Protein AF-A0A1I1LAE0-F1 (afdb_monomer)

pLDDT: mean 84.88, std 12.18, range [39.84, 96.19]

Sequence (125 aa):
MNQDQSRTLTQIVEALAGTRLHERKGGKFYFNFYLNSKAGDTPIEALDLGVRAYNSLKRAGYSTIGELAEAIAEGTEIAKIRNCGAKSCREIMEKLFLYQYNAFPQEKREEYVKEVILLNASKNT

Nearest PDB structures (foldseek):
  7mkj-assembly1_R  TM=8.166E-01  e=4.286E-02  Escherichia coli
  8f1k-assembly1_H  TM=7.964E-01  e=8.627E-02  Escherichia coli
  4zh4-assembly1_A  TM=8.136E-01  e=1.951E-01  Escherichia coli K-12
  7khc-assembly1_A  TM=6.004E-01  e=6.833E-02  Escherichia coli K-12

Secondary structure (DSSP, 8-state):
----TT--HHHHHHHHHSS-----TTPPP-------HHHHT-BGGGG---HHHHHHHHHTT--BHHHHHHHHHTT--GGGSTT--HHHHHHHHHHHHHHHHHHS-HHHHHHHHHHHHHHHHHHT-

Structure (mmCIF, N/CA/C/O backbone):
data_AF-A0A1I1LAE0-F1
#
_entry.id   AF-A0A1I1LAE0-F1
#
loop_
_atom_site.group_PDB
_atom_site.id
_atom_site.type_symbol
_atom_site.label_atom_id
_atom_site.label_alt_id
_atom_site.label_comp_id
_atom_site.label_asym_id
_atom_site.label_entity_id
_atom_site.label_seq_id
_atom_site.pdbx_PDB_ins_code
_atom_site.Cartn_x
_atom_site.Cartn_y
_atom_site.Cartn_z
_atom_site.occupancy
_atom_site.B_iso_or_equiv
_atom_site.auth_seq_id
_atom_site.auth_comp_id
_atom_site.auth_asym_id
_atom_site.auth_atom_id
_atom_site.pdbx_PDB_model_num
ATOM 1 N N . MET A 1 1 ? -27.045 -3.336 -4.357 1.00 40.50 1 MET A N 1
ATOM 2 C CA . MET A 1 1 ? -26.659 -2.412 -3.272 1.00 40.50 1 MET A CA 1
ATOM 3 C C . MET A 1 1 ? -25.148 -2.506 -3.099 1.00 40.50 1 MET A C 1
ATOM 5 O O . MET A 1 1 ? -24.690 -3.416 -2.438 1.00 40.50 1 MET A O 1
ATOM 9 N N . ASN A 1 2 ? -24.375 -1.677 -3.802 1.00 40.06 2 ASN A N 1
ATOM 10 C CA . ASN A 1 2 ? -22.915 -1.570 -3.649 1.00 40.06 2 ASN A CA 1
ATOM 11 C C . ASN A 1 2 ? -22.530 -0.160 -4.092 1.00 40.06 2 ASN A C 1
ATOM 13 O O . ASN A 1 2 ? -22.107 0.062 -5.220 1.00 40.06 2 ASN A O 1
ATOM 17 N N . GLN A 1 3 ? -22.822 0.817 -3.239 1.00 39.84 3 GLN A N 1
ATOM 18 C CA . GLN A 1 3 ? -22.737 2.232 -3.596 1.00 39.84 3 GLN A CA 1
ATOM 19 C C . GLN A 1 3 ? -21.361 2.845 -3.292 1.00 39.84 3 GLN A C 1
ATOM 21 O O . GLN A 1 3 ? -21.240 4.061 -3.296 1.00 39.84 3 GLN A O 1
ATOM 26 N N . ASP A 1 4 ? -20.326 2.032 -3.037 1.00 48.41 4 ASP A N 1
ATOM 27 C CA . ASP A 1 4 ? -19.091 2.545 -2.427 1.00 48.41 4 ASP A CA 1
ATOM 28 C C . ASP A 1 4 ? -17.774 2.043 -3.032 1.00 48.41 4 ASP A C 1
ATOM 30 O O . ASP A 1 4 ? -16.743 2.026 -2.368 1.00 48.41 4 ASP A O 1
ATOM 34 N N . GLN A 1 5 ? -17.764 1.652 -4.310 1.00 49.94 5 GLN A N 1
ATOM 35 C CA . GLN A 1 5 ? -16.538 1.147 -4.953 1.00 49.94 5 GLN A CA 1
ATOM 36 C C . GLN A 1 5 ? -15.553 2.229 -5.432 1.00 49.94 5 GLN A C 1
ATOM 38 O O . GLN A 1 5 ? -14.530 1.890 -6.014 1.00 49.94 5 GLN A O 1
ATOM 43 N N . SER A 1 6 ? -15.810 3.518 -5.190 1.00 58.81 6 SER A N 1
ATOM 44 C CA . SER A 1 6 ? -14.970 4.599 -5.735 1.00 58.81 6 SER A CA 1
ATOM 45 C C . SER A 1 6 ? -14.495 5.623 -4.700 1.00 58.81 6 SER A C 1
ATOM 47 O O . SER A 1 6 ? -14.161 6.749 -5.076 1.00 58.81 6 SER A O 1
ATOM 49 N N . ARG A 1 7 ? -14.449 5.277 -3.405 1.00 72.06 7 ARG A N 1
ATOM 50 C CA . ARG A 1 7 ? -13.850 6.190 -2.423 1.00 72.06 7 ARG A CA 1
ATOM 51 C C . ARG A 1 7 ? -12.332 6.196 -2.546 1.00 72.06 7 ARG A C 1
ATOM 53 O O . ARG A 1 7 ? -11.683 5.159 -2.445 1.00 72.06 7 ARG A O 1
ATOM 60 N N . THR A 1 8 ? -11.763 7.377 -2.746 1.00 83.88 8 THR A N 1
ATOM 61 C CA . THR A 1 8 ? -10.314 7.587 -2.716 1.00 83.88 8 THR A CA 1
ATOM 62 C C . THR A 1 8 ? -9.806 7.608 -1.274 1.00 83.88 8 THR A C 1
ATOM 64 O O . THR A 1 8 ? -10.568 7.886 -0.346 1.00 83.88 8 THR A O 1
ATOM 67 N N . LEU A 1 9 ? -8.501 7.379 -1.073 1.00 82.62 9 LEU A N 1
ATOM 68 C CA . LEU A 1 9 ? -7.844 7.551 0.231 1.00 82.62 9 LEU A CA 1
ATOM 69 C C . LEU A 1 9 ? -8.224 8.895 0.873 1.00 82.62 9 LEU A C 1
ATOM 71 O O . LEU A 1 9 ? -8.609 8.943 2.037 1.00 82.62 9 LEU A O 1
ATOM 75 N N . THR A 1 10 ? -8.173 9.979 0.096 1.00 83.06 10 THR A N 1
ATOM 76 C CA . THR A 1 10 ? -8.516 11.322 0.576 1.00 83.06 10 THR A CA 1
ATOM 77 C C . THR A 1 10 ? -9.957 11.400 1.072 1.00 83.06 10 THR A C 1
ATOM 79 O O . THR A 1 10 ? -10.183 11.922 2.156 1.00 83.06 10 THR A O 1
ATOM 82 N N . GLN A 1 11 ? -10.915 10.841 0.328 1.00 85.50 11 GLN A N 1
ATOM 83 C CA . GLN A 1 11 ? -12.326 10.838 0.726 1.00 85.50 11 GLN A CA 1
ATOM 84 C C . GLN A 1 11 ? -12.566 10.010 1.992 1.00 85.50 11 GLN A C 1
ATOM 86 O O . GLN A 1 11 ? -13.364 10.407 2.834 1.00 85.50 11 GLN A O 1
ATOM 91 N N . ILE A 1 12 ? -11.872 8.879 2.145 1.00 85.75 12 ILE A N 1
ATOM 92 C CA . ILE A 1 12 ? -11.969 8.032 3.343 1.00 85.75 12 ILE A CA 1
ATOM 93 C C . ILE A 1 12 ? -11.458 8.787 4.570 1.00 85.75 12 ILE A C 1
ATOM 95 O O . ILE A 1 12 ? -12.140 8.830 5.592 1.00 85.75 12 ILE A O 1
ATOM 99 N N . VAL A 1 13 ? -10.276 9.396 4.464 1.00 83.81 13 VAL A N 1
ATOM 100 C CA . VAL A 1 13 ? -9.662 10.129 5.576 1.00 83.81 13 VAL A CA 1
ATOM 101 C C . VAL A 1 13 ? -10.484 11.368 5.937 1.00 83.81 13 VAL A C 1
ATOM 103 O O . VAL A 1 13 ? -10.749 11.600 7.115 1.00 83.81 13 VAL A O 1
ATOM 106 N N . GLU A 1 14 ? -10.953 12.126 4.943 1.00 84.88 14 GLU A N 1
ATOM 107 C CA . GLU A 1 14 ? -11.781 13.315 5.171 1.00 84.88 14 GLU A CA 1
ATOM 108 C C . GLU A 1 14 ? -13.116 12.946 5.832 1.00 84.88 14 GLU A C 1
ATOM 110 O O . GLU A 1 14 ? -13.507 13.584 6.806 1.00 84.88 14 GLU A O 1
ATOM 115 N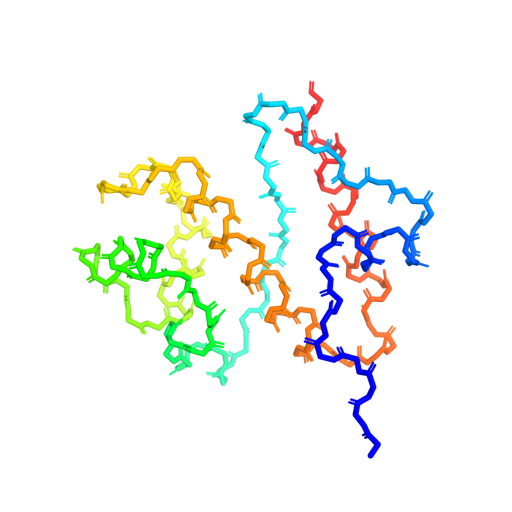 N . ALA A 1 15 ? -13.771 11.870 5.384 1.00 84.06 15 ALA A N 1
ATOM 116 C CA . ALA A 1 15 ? -15.042 11.423 5.949 1.00 84.06 15 ALA A CA 1
ATOM 117 C C . ALA A 1 15 ? -14.924 10.884 7.385 1.00 84.06 15 ALA A C 1
ATOM 119 O O . ALA A 1 15 ? -15.835 11.087 8.182 1.00 84.06 15 ALA A O 1
ATOM 120 N N . LEU A 1 16 ? -13.837 10.178 7.712 1.00 82.38 16 LEU A N 1
ATOM 121 C CA . LEU A 1 16 ? -13.693 9.502 9.008 1.00 82.38 16 LEU A CA 1
ATOM 122 C C . LEU A 1 16 ? -12.972 10.335 10.064 1.00 82.38 16 LEU A C 1
ATOM 124 O O . LEU A 1 16 ? -13.187 10.126 11.254 1.00 82.38 16 LEU A O 1
ATOM 128 N N . ALA A 1 17 ? -12.111 11.261 9.652 1.00 75.88 17 ALA A N 1
ATOM 129 C CA . ALA A 1 17 ? -11.288 12.023 10.580 1.00 75.88 17 ALA A CA 1
ATOM 130 C C . ALA A 1 17 ? -11.414 13.539 10.429 1.00 75.88 17 ALA A C 1
ATOM 132 O O . ALA A 1 17 ? -10.762 14.264 11.176 1.00 75.88 17 ALA A O 1
ATOM 133 N N . GLY A 1 18 ? -12.201 14.036 9.468 1.00 75.38 18 GLY A N 1
ATOM 134 C CA . GLY A 1 18 ? -12.380 15.475 9.253 1.00 75.38 18 GLY A CA 1
ATOM 135 C C . GLY A 1 18 ? -11.086 16.205 8.880 1.00 75.38 18 GLY A C 1
ATOM 136 O O . GLY A 1 18 ? -10.995 17.422 9.021 1.00 75.38 18 GLY A O 1
ATOM 137 N N . THR A 1 19 ? -10.065 15.472 8.431 1.00 73.56 19 THR A N 1
ATOM 138 C CA . THR A 1 19 ? -8.764 16.020 8.042 1.00 73.56 19 THR A CA 1
ATOM 139 C C . THR A 1 19 ? -8.416 15.574 6.637 1.00 73.56 19 THR A C 1
ATOM 141 O O . THR A 1 19 ? -8.865 14.534 6.159 1.00 73.56 19 THR A O 1
ATOM 144 N N . ARG A 1 20 ? -7.599 16.367 5.949 1.00 70.12 20 ARG A N 1
ATOM 145 C CA . ARG A 1 20 ? -7.067 15.970 4.651 1.00 70.12 20 ARG A CA 1
ATOM 146 C C . ARG A 1 20 ? -5.680 15.396 4.839 1.00 70.12 20 ARG A C 1
ATOM 148 O O . ARG A 1 20 ? -4.778 16.095 5.300 1.00 70.12 20 ARG A O 1
ATOM 155 N N . LEU A 1 21 ? -5.492 14.157 4.396 1.00 69.12 21 LEU A N 1
ATOM 156 C CA . LEU A 1 21 ? -4.159 13.619 4.160 1.00 69.12 21 LEU A CA 1
ATOM 157 C C . LEU A 1 21 ? -3.624 14.256 2.867 1.00 69.12 21 LEU A C 1
ATOM 159 O O . LEU A 1 21 ? -3.738 13.698 1.778 1.00 69.12 21 LEU A O 1
ATOM 163 N N . HIS A 1 22 ? -3.138 15.495 2.962 1.00 58.25 22 HIS A N 1
ATOM 164 C CA . HIS A 1 22 ? -2.479 16.169 1.849 1.00 58.25 22 HIS A CA 1
ATOM 165 C C . HIS A 1 22 ? -0.966 16.032 1.973 1.00 58.25 22 HIS A C 1
ATOM 167 O O . HIS A 1 22 ? -0.323 16.608 2.849 1.00 58.25 22 HIS A O 1
ATOM 173 N N . GLU A 1 23 ? -0.413 15.267 1.035 1.00 55.38 23 GLU A N 1
ATOM 174 C CA . GLU A 1 23 ? 1.013 15.150 0.779 1.00 55.38 23 GLU A CA 1
ATOM 175 C C . GLU A 1 23 ? 1.608 16.533 0.493 1.00 55.38 23 GLU A C 1
ATOM 177 O O . GLU A 1 23 ? 1.285 17.183 -0.507 1.00 55.38 23 GLU A O 1
ATOM 182 N N . ARG A 1 24 ? 2.562 16.963 1.323 1.00 61.62 24 ARG A N 1
ATOM 183 C CA . ARG A 1 24 ? 3.608 17.864 0.824 1.00 61.62 24 ARG A CA 1
ATOM 184 C C . ARG A 1 24 ? 4.208 17.211 -0.426 1.00 61.62 24 ARG A C 1
ATOM 186 O O . ARG A 1 24 ? 4.330 15.991 -0.475 1.00 61.62 24 ARG A O 1
ATOM 193 N N . LYS A 1 25 ? 4.572 17.984 -1.451 1.00 58.91 25 LYS A N 1
ATOM 194 C CA . LYS A 1 25 ? 5.169 17.435 -2.683 1.00 58.91 25 LYS A CA 1
ATOM 195 C C . LYS A 1 25 ? 6.381 16.554 -2.325 1.00 58.91 25 LYS A C 1
ATOM 197 O O . LYS A 1 25 ? 7.376 17.073 -1.835 1.00 58.91 25 LYS A O 1
ATOM 202 N N . GLY A 1 26 ? 6.281 15.242 -2.566 1.00 63.38 26 GLY A N 1
ATOM 203 C CA . GLY A 1 26 ? 7.311 14.254 -2.203 1.00 63.38 26 GLY A CA 1
ATOM 204 C C . GLY A 1 26 ? 7.164 13.611 -0.814 1.00 63.38 26 GLY A C 1
ATOM 205 O O . GLY A 1 26 ? 8.051 12.867 -0.406 1.00 63.38 26 GLY A O 1
ATOM 206 N N . GLY A 1 27 ? 6.072 13.880 -0.094 1.00 71.62 27 GLY A N 1
ATOM 207 C CA . GLY A 1 27 ? 5.755 13.253 1.187 1.00 71.62 27 GLY A CA 1
ATOM 208 C C . GLY A 1 27 ? 5.507 11.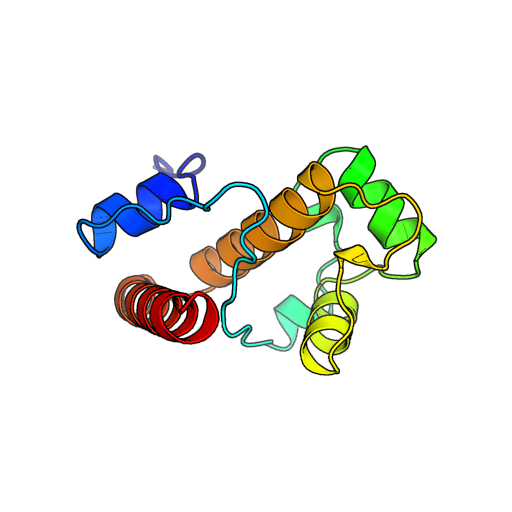754 1.040 1.00 71.62 27 GLY A C 1
ATOM 209 O O . GLY A 1 27 ? 4.938 11.301 0.047 1.00 71.62 27 GLY A O 1
ATOM 210 N N . LYS A 1 28 ? 5.955 10.984 2.032 1.00 82.25 28 LYS A N 1
ATOM 211 C CA . LYS A 1 28 ? 5.734 9.539 2.095 1.00 82.25 28 LYS A CA 1
ATOM 212 C C . LYS A 1 28 ? 4.436 9.266 2.858 1.00 82.25 28 LYS A C 1
ATOM 214 O O . LYS A 1 28 ? 4.147 9.916 3.862 1.00 82.25 28 LYS A O 1
ATOM 219 N N . PHE A 1 29 ? 3.673 8.296 2.371 1.00 86.62 29 PHE A N 1
ATOM 220 C CA . PHE A 1 29 ? 2.471 7.802 3.032 1.00 86.62 29 PHE A CA 1
ATOM 221 C C . PHE A 1 29 ? 2.803 6.525 3.802 1.00 86.62 29 PHE A C 1
ATOM 223 O O . PHE A 1 29 ? 3.356 5.584 3.232 1.00 86.62 29 PHE A O 1
ATOM 230 N N . TYR A 1 30 ? 2.478 6.508 5.091 1.00 87.25 30 TYR A N 1
ATOM 231 C CA . TYR A 1 30 ? 2.781 5.406 5.999 1.00 87.25 30 TYR A CA 1
ATOM 232 C C . TYR A 1 30 ? 1.497 4.825 6.589 1.00 87.25 30 TYR A C 1
ATOM 234 O O . TYR A 1 30 ? 0.614 5.563 7.011 1.00 87.25 30 TYR A O 1
ATOM 242 N N . PHE A 1 31 ? 1.398 3.507 6.672 1.00 90.56 31 PHE A N 1
ATOM 243 C CA . PHE A 1 31 ? 0.334 2.809 7.391 1.00 90.56 31 PHE A CA 1
ATOM 244 C C . PHE A 1 31 ? 0.872 1.464 7.869 1.00 90.56 31 PHE A C 1
ATOM 246 O O . PHE A 1 31 ? 1.7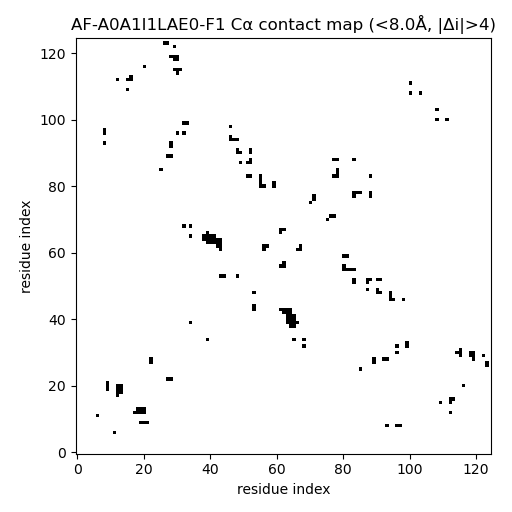94 0.916 7.264 1.00 90.56 31 PHE A O 1
ATOM 253 N N . ASN A 1 32 ? 0.286 0.930 8.935 1.00 90.31 32 ASN A N 1
ATOM 254 C CA . ASN A 1 32 ? 0.553 -0.441 9.342 1.00 90.31 32 ASN A CA 1
ATOM 255 C C . ASN A 1 32 ? -0.259 -1.389 8.455 1.00 90.31 32 ASN A C 1
ATOM 257 O O . ASN A 1 32 ? -1.452 -1.164 8.214 1.00 90.31 32 ASN A O 1
ATOM 261 N N . PHE A 1 33 ? 0.407 -2.417 7.934 1.00 88.88 33 PHE A N 1
ATOM 262 C CA . PHE A 1 33 ? -0.221 -3.461 7.134 1.00 88.88 33 PHE A CA 1
ATOM 263 C C . PHE A 1 33 ? -0.338 -4.724 7.979 1.00 88.88 33 PHE A C 1
ATOM 265 O O . PHE A 1 33 ? 0.651 -5.211 8.524 1.00 88.88 33 PHE A O 1
ATOM 272 N N . TYR A 1 34 ? -1.552 -5.247 8.093 1.00 87.94 34 TYR A N 1
ATOM 273 C CA . TYR A 1 34 ? -1.847 -6.453 8.852 1.00 87.94 34 TYR A CA 1
ATOM 274 C C . TYR A 1 34 ? -2.170 -7.565 7.869 1.00 87.94 34 TYR A C 1
ATOM 276 O O . TYR A 1 34 ? -3.282 -7.630 7.334 1.00 87.94 34 TYR A O 1
ATOM 284 N N . LEU A 1 35 ? -1.180 -8.422 7.623 1.00 80.81 35 LEU A N 1
ATOM 285 C CA . LEU A 1 35 ? -1.336 -9.579 6.758 1.00 80.81 35 LEU A CA 1
ATOM 286 C C . LEU A 1 35 ? -2.252 -10.605 7.431 1.00 80.81 35 LEU A C 1
ATOM 288 O O . LEU A 1 35 ? -2.024 -11.011 8.568 1.00 80.81 35 LEU A O 1
ATOM 292 N N . ASN A 1 36 ? -3.263 -11.069 6.705 1.00 81.94 36 ASN A N 1
ATOM 293 C CA . ASN A 1 36 ? -3.914 -12.339 7.009 1.00 81.94 36 ASN A CA 1
ATOM 294 C C . ASN A 1 36 ? -3.519 -13.363 5.936 1.00 81.94 36 ASN A C 1
ATOM 296 O O . ASN A 1 36 ? -3.099 -12.982 4.843 1.00 81.94 36 ASN A O 1
ATOM 300 N N . SER A 1 37 ? -3.663 -14.658 6.233 1.00 79.44 37 SER A N 1
ATOM 301 C CA . SER A 1 37 ? -3.251 -15.736 5.316 1.00 79.44 37 SER A CA 1
ATOM 302 C C . SER A 1 37 ? -3.840 -15.579 3.906 1.00 79.44 37 SER A C 1
ATOM 304 O O . SER A 1 37 ? -3.135 -15.789 2.929 1.00 79.44 37 SER A O 1
ATOM 306 N N . LYS A 1 38 ? -5.083 -15.097 3.779 1.00 81.06 38 LYS A N 1
ATOM 307 C CA . LYS A 1 38 ? -5.728 -14.860 2.478 1.00 81.06 38 LYS A CA 1
ATOM 308 C C . LYS A 1 38 ? -5.112 -13.685 1.707 1.00 81.06 38 LYS A C 1
ATOM 310 O O . LYS A 1 38 ? -4.993 -13.744 0.486 1.00 81.06 38 LYS A O 1
ATOM 315 N N . ALA A 1 39 ? -4.752 -12.609 2.401 1.00 79.12 39 ALA A N 1
ATOM 316 C CA . ALA A 1 39 ? -4.104 -11.448 1.799 1.00 79.12 39 ALA A CA 1
ATOM 317 C C . ALA A 1 39 ? -2.692 -11.783 1.303 1.00 79.12 39 ALA A C 1
ATOM 319 O O . ALA A 1 39 ? -2.291 -11.273 0.263 1.00 79.12 39 ALA A O 1
ATOM 320 N N . GLY A 1 40 ? -1.978 -12.669 2.004 1.00 87.38 40 GLY A N 1
ATOM 321 C CA . GLY A 1 40 ? -0.639 -13.118 1.619 1.00 87.38 40 GLY A CA 1
ATOM 322 C C . GLY A 1 40 ? -0.595 -13.732 0.221 1.00 87.38 40 GLY A C 1
ATOM 323 O O . GLY A 1 40 ? 0.194 -13.295 -0.609 1.00 87.38 40 GLY A O 1
ATOM 324 N N . ASP A 1 41 ? -1.515 -14.652 -0.069 1.00 91.38 41 ASP A N 1
ATOM 325 C CA . ASP A 1 41 ? -1.560 -15.383 -1.345 1.00 91.38 41 ASP A CA 1
ATOM 326 C C . ASP A 1 41 ? -2.243 -14.604 -2.483 1.00 91.38 41 ASP A C 1
ATOM 328 O O . ASP A 1 41 ? -2.334 -1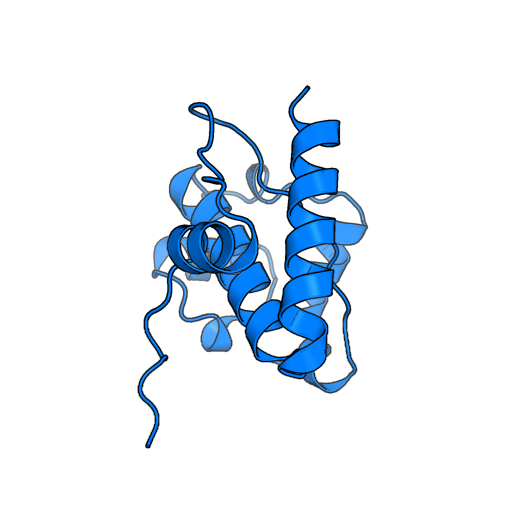5.078 -3.618 1.00 91.38 41 ASP A O 1
ATOM 332 N N . THR A 1 42 ? -2.775 -13.411 -2.198 1.00 94.31 42 THR A N 1
ATOM 333 C CA . THR A 1 42 ? -3.516 -12.632 -3.194 1.00 94.31 42 THR A CA 1
ATOM 334 C C . THR A 1 42 ? -2.550 -12.044 -4.237 1.00 94.31 42 THR A C 1
ATOM 336 O O . THR A 1 42 ? -1.602 -11.358 -3.851 1.00 94.31 42 THR A O 1
ATOM 339 N N . PRO A 1 43 ? -2.788 -12.233 -5.550 1.00 96.19 43 PRO A N 1
ATOM 340 C CA . PRO A 1 43 ? -1.952 -11.648 -6.600 1.00 96.19 43 PRO A CA 1
ATOM 341 C C . PRO A 1 43 ? -1.995 -10.112 -6.615 1.00 96.19 43 PRO A C 1
ATOM 343 O O . PRO A 1 43 ? -3.033 -9.510 -6.319 1.00 96.19 43 PRO A O 1
ATOM 346 N N . ILE A 1 44 ? -0.895 -9.459 -7.008 1.00 95.50 44 ILE A N 1
ATOM 347 C CA . ILE A 1 44 ? -0.817 -7.983 -7.089 1.00 95.50 44 ILE A CA 1
ATOM 348 C C . ILE A 1 44 ? -1.813 -7.371 -8.093 1.00 95.50 44 ILE A C 1
ATOM 350 O O . ILE A 1 44 ? -2.140 -6.190 -8.006 1.00 95.50 44 ILE A O 1
ATOM 354 N N . GLU A 1 45 ? -2.334 -8.165 -9.025 1.00 94.50 45 GLU A N 1
ATOM 355 C CA . GLU A 1 45 ? -3.387 -7.820 -9.980 1.00 94.50 45 GLU A CA 1
ATOM 356 C C . GLU A 1 45 ? -4.687 -7.405 -9.273 1.00 94.50 45 GLU A C 1
ATOM 358 O O . GLU A 1 45 ? -5.423 -6.557 -9.776 1.00 94.50 45 GLU A O 1
ATOM 363 N N . ALA A 1 46 ? -4.948 -7.941 -8.075 1.00 92.62 46 ALA A N 1
ATOM 364 C CA . ALA A 1 46 ? -6.124 -7.596 -7.278 1.00 92.62 46 ALA A CA 1
ATOM 365 C C . ALA A 1 46 ? -6.099 -6.150 -6.748 1.00 92.62 46 ALA A C 1
ATOM 367 O O . ALA A 1 46 ? -7.134 -5.637 -6.323 1.00 92.62 46 ALA A O 1
ATOM 368 N N . LEU A 1 47 ? -4.938 -5.484 -6.771 1.00 92.56 47 LEU A N 1
ATOM 369 C CA . LEU A 1 47 ? -4.798 -4.082 -6.369 1.00 92.56 47 LEU A CA 1
ATOM 370 C C . LEU A 1 47 ? -5.286 -3.097 -7.446 1.00 92.56 47 LEU A C 1
ATOM 372 O O . LEU A 1 47 ? -5.379 -1.902 -7.162 1.00 92.56 47 LEU A O 1
ATOM 376 N N . ASP A 1 48 ? -5.600 -3.569 -8.661 1.00 93.38 48 ASP A N 1
ATOM 377 C CA . ASP A 1 48 ? -6.036 -2.724 -9.783 1.00 93.38 48 ASP A CA 1
ATOM 378 C C . ASP A 1 48 ? -5.068 -1.543 -10.005 1.00 93.38 48 ASP A C 1
ATOM 380 O O . ASP A 1 48 ? -5.417 -0.360 -9.929 1.00 93.38 48 ASP A O 1
ATOM 384 N N . LEU A 1 49 ? -3.788 -1.887 -10.159 1.00 94.25 49 LEU A N 1
ATOM 385 C CA . LEU A 1 49 ? -2.702 -0.938 -10.381 1.00 94.25 49 LEU A CA 1
ATOM 386 C C . LEU A 1 49 ? -2.651 -0.517 -11.848 1.00 94.25 49 LEU A C 1
ATOM 388 O O . LEU A 1 49 ? -2.771 -1.338 -12.758 1.00 94.25 49 LEU A O 1
ATOM 392 N N . GLY A 1 50 ? -2.326 0.749 -12.095 1.00 94.06 50 GLY A N 1
ATOM 393 C CA . GLY A 1 50 ? -1.948 1.209 -13.418 1.00 94.06 50 GLY A CA 1
ATOM 394 C C . GLY A 1 50 ? -0.750 0.428 -13.968 1.00 94.06 50 GLY A C 1
ATOM 395 O O . GLY A 1 50 ? 0.169 0.037 -13.243 1.00 94.06 50 GLY A O 1
ATOM 396 N N . VAL A 1 51 ? -0.715 0.268 -15.294 1.00 94.44 51 VAL A N 1
ATOM 397 C CA . VAL A 1 51 ? 0.263 -0.561 -16.028 1.00 94.44 51 VAL A CA 1
ATOM 398 C C . VAL A 1 51 ? 1.717 -0.313 -15.599 1.00 94.44 51 VAL A C 1
ATOM 400 O O . VAL A 1 51 ? 2.514 -1.245 -15.530 1.00 94.44 51 VAL A O 1
ATOM 403 N N . ARG A 1 52 ? 2.094 0.935 -15.289 1.00 92.81 52 ARG A N 1
ATOM 404 C CA . ARG A 1 52 ? 3.461 1.271 -14.852 1.00 92.81 52 ARG A CA 1
ATOM 405 C C . ARG A 1 52 ? 3.780 0.797 -13.435 1.00 92.81 52 ARG A C 1
ATOM 407 O O . ARG A 1 52 ? 4.878 0.286 -13.224 1.00 92.81 52 ARG A O 1
ATOM 414 N N . ALA A 1 53 ? 2.850 0.949 -12.495 1.00 94.69 53 ALA A N 1
ATOM 415 C CA . ALA A 1 53 ? 3.012 0.465 -11.127 1.00 94.69 53 ALA A CA 1
ATOM 416 C C . ALA A 1 53 ? 3.062 -1.067 -11.110 1.00 94.69 53 ALA A C 1
ATOM 418 O O . ALA A 1 53 ? 4.031 -1.639 -10.613 1.00 94.69 53 ALA A O 1
ATOM 419 N N . TYR A 1 54 ? 2.102 -1.712 -11.780 1.00 95.75 54 TYR A N 1
ATOM 420 C CA . TYR A 1 54 ? 2.064 -3.165 -11.947 1.00 95.75 54 TYR A CA 1
ATOM 421 C C . TYR A 1 54 ? 3.371 -3.716 -12.539 1.00 95.75 54 TYR A C 1
ATOM 423 O O . TYR A 1 54 ? 4.019 -4.579 -11.948 1.00 95.75 54 TYR A O 1
ATOM 431 N N . ASN A 1 55 ? 3.827 -3.164 -13.669 1.00 95.00 55 ASN A N 1
ATOM 432 C CA . ASN A 1 55 ? 5.047 -3.643 -14.322 1.00 95.00 55 ASN A CA 1
ATOM 433 C C . ASN A 1 55 ? 6.312 -3.396 -13.492 1.00 95.00 55 ASN A C 1
ATOM 435 O O . ASN A 1 55 ? 7.263 -4.169 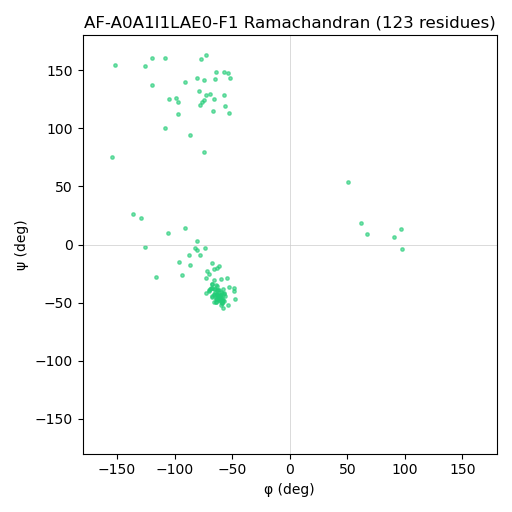-13.601 1.00 95.00 55 ASN A O 1
ATOM 439 N N . SER A 1 56 ? 6.350 -2.330 -12.686 1.00 94.88 56 SER A N 1
ATOM 440 C CA . SER A 1 56 ? 7.473 -2.067 -11.776 1.00 94.88 56 SER A CA 1
ATOM 441 C C . SER A 1 56 ? 7.582 -3.161 -10.718 1.00 94.88 56 SER A C 1
ATOM 443 O O . SER A 1 56 ? 8.665 -3.705 -10.521 1.00 94.88 56 SER A O 1
ATOM 445 N N . LEU A 1 57 ? 6.454 -3.532 -10.106 1.00 94.88 57 LEU A N 1
ATOM 446 C CA . LEU A 1 57 ? 6.397 -4.605 -9.115 1.00 94.88 57 LEU A CA 1
ATOM 447 C C . LEU A 1 57 ? 6.751 -5.959 -9.728 1.00 94.88 57 LEU A C 1
ATOM 449 O O . LEU A 1 57 ? 7.645 -6.642 -9.232 1.00 94.88 57 LEU A O 1
ATOM 453 N N . LYS A 1 58 ? 6.132 -6.303 -10.863 1.00 94.38 58 LYS A N 1
ATOM 454 C CA . LYS A 1 58 ? 6.345 -7.605 -11.499 1.00 94.38 58 LYS A CA 1
ATOM 455 C C . LYS A 1 58 ? 7.795 -7.816 -11.933 1.00 94.38 58 LYS A C 1
ATOM 457 O O . LYS A 1 58 ? 8.343 -8.899 -11.763 1.00 94.38 58 LYS A O 1
ATOM 462 N N . ARG A 1 59 ? 8.452 -6.773 -12.457 1.00 93.44 59 ARG A N 1
ATOM 463 C CA . ARG A 1 59 ? 9.881 -6.813 -12.828 1.00 93.44 59 ARG A CA 1
ATOM 464 C C . ARG A 1 59 ? 10.816 -6.875 -11.624 1.00 93.44 59 ARG A C 1
ATOM 466 O O . ARG A 1 59 ? 11.941 -7.338 -11.777 1.00 93.44 59 ARG A O 1
ATOM 473 N N . ALA A 1 60 ? 10.372 -6.385 -10.471 1.00 92.75 60 ALA A N 1
ATOM 474 C CA . ALA A 1 60 ? 11.106 -6.489 -9.217 1.00 92.75 60 ALA A CA 1
ATOM 475 C C . ALA A 1 60 ? 10.939 -7.855 -8.534 1.00 92.75 60 ALA A C 1
ATOM 477 O O . ALA A 1 60 ? 11.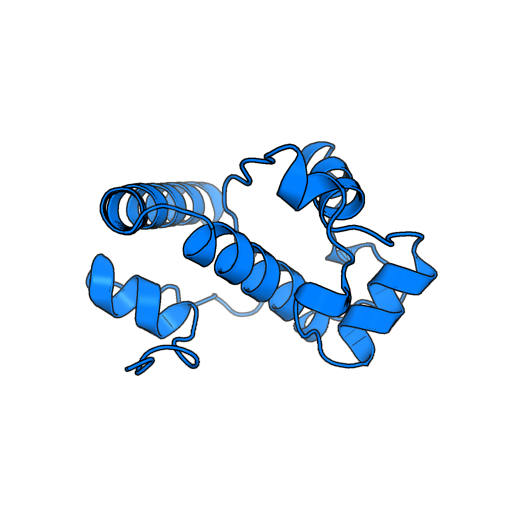609 -8.104 -7.541 1.00 92.75 60 ALA A O 1
ATOM 478 N N . GLY A 1 61 ? 10.092 -8.736 -9.079 1.00 93.50 61 GLY A N 1
ATOM 479 C CA . GLY A 1 61 ? 9.875 -10.089 -8.568 1.00 93.50 61 GLY A CA 1
ATOM 480 C C . GLY A 1 61 ? 8.646 -10.239 -7.674 1.00 93.50 61 GLY A C 1
ATOM 481 O O . GLY A 1 61 ? 8.315 -11.364 -7.324 1.00 93.50 61 GLY A O 1
ATOM 482 N N . TYR A 1 62 ? 7.927 -9.157 -7.365 1.00 94.62 62 TYR A N 1
ATOM 483 C CA . TYR A 1 62 ? 6.708 -9.233 -6.558 1.00 94.62 62 TYR A CA 1
ATOM 484 C C . TYR A 1 62 ? 5.547 -9.773 -7.394 1.00 94.62 62 TYR A C 1
ATOM 486 O O . TYR A 1 62 ? 5.199 -9.207 -8.436 1.00 94.62 62 TYR A O 1
ATOM 494 N N . SER A 1 63 ? 4.949 -10.868 -6.939 1.00 94.94 63 SER A N 1
ATOM 495 C CA . SER A 1 63 ? 3.799 -11.518 -7.571 1.00 94.94 63 SER A CA 1
ATOM 496 C C . SER A 1 63 ? 2.561 -11.501 -6.680 1.00 94.94 63 SER A C 1
ATOM 498 O O . SER A 1 63 ? 1.449 -11.462 -7.204 1.00 94.94 63 SER A O 1
ATOM 500 N N . THR A 1 64 ? 2.737 -11.465 -5.361 1.00 95.81 64 THR A N 1
ATOM 501 C CA . THR A 1 64 ? 1.642 -11.421 -4.385 1.00 95.81 64 THR A CA 1
ATOM 502 C C . THR A 1 64 ? 1.690 -10.170 -3.506 1.00 95.81 64 THR A C 1
ATOM 504 O O . THR A 1 64 ? 2.715 -9.494 -3.384 1.00 95.81 64 THR A O 1
ATOM 507 N N . ILE A 1 65 ? 0.555 -9.847 -2.886 1.00 94.69 65 ILE A N 1
ATOM 508 C CA . ILE A 1 65 ? 0.443 -8.779 -1.887 1.00 94.69 65 ILE A CA 1
ATOM 509 C C . ILE A 1 65 ? 1.282 -9.120 -0.649 1.00 94.69 65 ILE A C 1
ATOM 511 O O . ILE A 1 65 ? 1.872 -8.211 -0.068 1.00 94.69 65 ILE A O 1
ATOM 515 N N . GLY A 1 66 ? 1.376 -10.402 -0.275 1.00 92.75 66 GLY A N 1
ATOM 516 C CA . GLY A 1 66 ? 2.216 -10.870 0.828 1.00 92.75 66 GLY A CA 1
ATOM 517 C C . GLY A 1 66 ? 3.686 -10.519 0.641 1.00 92.75 66 GLY A C 1
ATOM 518 O O . GLY A 1 66 ? 4.247 -9.819 1.478 1.00 92.75 66 GLY A O 1
ATOM 519 N N . GLU A 1 67 ? 4.267 -10.914 -0.494 1.00 93.31 67 GLU A N 1
ATOM 520 C CA . GLU A 1 67 ? 5.673 -10.628 -0.827 1.00 93.31 67 GLU A CA 1
ATOM 521 C C . GLU A 1 67 ? 5.972 -9.123 -0.808 1.00 93.31 67 GLU A C 1
ATOM 523 O O . GLU A 1 67 ? 7.007 -8.679 -0.312 1.00 93.31 67 GLU A O 1
ATOM 528 N N . LEU A 1 68 ? 5.054 -8.314 -1.347 1.00 92.94 68 LEU A N 1
ATOM 529 C CA . LEU A 1 68 ? 5.206 -6.863 -1.365 1.00 92.94 68 LEU A CA 1
ATOM 530 C C . LEU A 1 68 ? 5.135 -6.261 0.045 1.00 92.94 68 LEU A C 1
ATOM 532 O O . LEU A 1 68 ? 5.928 -5.384 0.385 1.00 92.94 68 LEU A O 1
ATOM 536 N N . ALA A 1 69 ? 4.178 -6.709 0.856 1.00 90.62 69 ALA A N 1
ATOM 537 C CA . ALA A 1 69 ? 3.993 -6.226 2.216 1.00 90.62 69 ALA A CA 1
ATOM 538 C C . ALA A 1 69 ? 5.172 -6.592 3.124 1.00 90.62 69 ALA A C 1
ATOM 540 O O . ALA A 1 69 ? 5.633 -5.745 3.887 1.00 90.62 69 ALA A O 1
ATOM 541 N N . GLU A 1 70 ? 5.674 -7.820 3.010 1.00 89.38 70 GLU A N 1
ATOM 542 C CA . GLU A 1 70 ? 6.847 -8.298 3.740 1.00 89.38 70 GLU A CA 1
ATOM 543 C C . GLU A 1 70 ? 8.084 -7.477 3.374 1.00 89.38 70 GLU A C 1
ATOM 545 O O . GLU A 1 70 ? 8.728 -6.916 4.257 1.00 89.38 70 GLU A O 1
ATOM 550 N N . ALA A 1 71 ? 8.333 -7.257 2.080 1.00 89.25 71 ALA A N 1
ATOM 551 C CA . ALA A 1 71 ? 9.448 -6.424 1.645 1.00 89.25 71 ALA A CA 1
ATOM 552 C C . ALA A 1 71 ? 9.369 -4.993 2.205 1.00 89.25 71 ALA A C 1
ATOM 554 O O . ALA A 1 71 ? 10.386 -4.448 2.641 1.00 89.25 71 ALA A O 1
ATOM 555 N N . ILE A 1 72 ? 8.182 -4.371 2.222 1.00 88.38 72 ILE A N 1
ATOM 556 C CA . ILE A 1 72 ? 7.983 -3.041 2.827 1.00 88.38 72 ILE A CA 1
ATOM 557 C C . ILE A 1 72 ? 8.263 -3.084 4.336 1.00 88.38 72 ILE A C 1
ATOM 559 O O . ILE A 1 72 ? 8.931 -2.186 4.853 1.00 88.38 72 ILE A O 1
ATOM 563 N N . ALA A 1 73 ? 7.778 -4.115 5.034 1.00 84.06 73 ALA A N 1
ATOM 564 C CA . ALA A 1 73 ? 7.985 -4.294 6.470 1.00 84.06 73 ALA A CA 1
ATOM 565 C C . ALA A 1 73 ? 9.469 -4.491 6.829 1.00 84.06 73 ALA A C 1
ATOM 567 O O . ALA A 1 73 ? 9.933 -3.949 7.831 1.00 84.06 73 ALA A O 1
ATOM 568 N N . GLU A 1 74 ? 10.234 -5.174 5.975 1.00 85.12 74 GLU A N 1
ATOM 569 C CA . GLU A 1 74 ? 11.690 -5.343 6.093 1.00 85.12 74 GLU A CA 1
ATOM 570 C C . GLU A 1 74 ? 12.490 -4.071 5.746 1.00 85.12 74 GLU A C 1
ATOM 572 O O . GLU A 1 74 ? 13.715 -4.036 5.874 1.00 85.12 74 GLU A O 1
ATOM 577 N N . GLY A 1 75 ? 11.816 -2.994 5.331 1.00 79.56 75 GLY A N 1
ATOM 578 C CA . GLY A 1 75 ? 12.436 -1.702 5.039 1.00 79.56 75 GLY A CA 1
ATOM 579 C C . GLY A 1 75 ? 12.741 -1.466 3.560 1.00 79.56 75 GLY A C 1
ATOM 580 O O . GLY A 1 75 ? 13.449 -0.508 3.225 1.00 79.56 75 GLY A O 1
ATOM 581 N N . THR A 1 76 ? 12.200 -2.285 2.653 1.00 81.69 76 THR A N 1
ATOM 582 C CA . THR A 1 76 ? 12.275 -2.010 1.217 1.00 81.69 76 THR A CA 1
ATOM 583 C C . THR A 1 76 ? 11.469 -0.764 0.887 1.00 81.69 76 THR A C 1
ATOM 585 O O . THR A 1 76 ? 10.241 -0.721 0.961 1.00 81.69 76 THR A O 1
ATOM 588 N N . GLU A 1 77 ? 12.172 0.273 0.448 1.00 84.00 77 GLU A N 1
ATOM 589 C CA . GLU A 1 77 ? 11.523 1.461 -0.077 1.00 84.00 77 GLU A CA 1
ATOM 590 C C . GLU A 1 77 ? 11.046 1.201 -1.507 1.00 84.00 77 GLU A C 1
ATOM 592 O O . GLU A 1 77 ? 11.855 1.001 -2.412 1.00 84.00 77 GLU A O 1
ATOM 597 N N . ILE A 1 78 ? 9.737 1.309 -1.748 1.00 84.88 78 ILE A N 1
ATOM 598 C CA . ILE A 1 78 ? 9.139 1.196 -3.092 1.00 84.88 78 ILE A CA 1
ATOM 599 C C . ILE A 1 78 ? 9.787 2.167 -4.095 1.00 84.88 78 ILE A C 1
ATOM 601 O O . ILE A 1 78 ? 9.912 1.856 -5.277 1.00 84.88 78 ILE A O 1
ATOM 605 N N . ALA A 1 79 ? 10.287 3.311 -3.618 1.00 82.25 79 ALA A N 1
ATOM 606 C CA . ALA A 1 79 ? 11.037 4.281 -4.418 1.00 82.25 79 ALA A CA 1
ATOM 607 C C . ALA A 1 79 ? 12.365 3.749 -4.992 1.00 82.25 79 ALA A C 1
ATOM 609 O O . ALA A 1 79 ? 12.874 4.317 -5.956 1.00 82.25 79 ALA A O 1
ATOM 610 N N . LYS A 1 80 ? 12.928 2.673 -4.429 1.00 85.94 80 LYS A N 1
ATOM 611 C CA . LYS A 1 80 ? 14.148 2.020 -4.931 1.00 85.94 80 LYS A CA 1
ATOM 612 C C . LYS A 1 80 ? 13.859 0.968 -6.001 1.00 85.94 80 LYS A C 1
ATOM 614 O O . LYS A 1 80 ? 14.791 0.485 -6.643 1.00 85.94 80 LYS A O 1
ATOM 619 N N . ILE A 1 81 ? 12.589 0.625 -6.234 1.00 87.12 81 ILE A N 1
ATOM 620 C CA . ILE A 1 81 ? 12.214 -0.301 -7.300 1.00 87.12 81 ILE A CA 1
ATOM 621 C C . ILE A 1 81 ? 12.538 0.335 -8.654 1.00 87.12 81 ILE A C 1
ATOM 623 O O . ILE A 1 81 ? 12.088 1.432 -8.990 1.00 87.12 81 ILE A O 1
ATOM 627 N N . ARG A 1 82 ? 13.321 -0.379 -9.467 1.00 83.62 82 ARG A N 1
ATOM 628 C CA . ARG A 1 82 ? 13.747 0.087 -10.789 1.00 83.62 82 ARG A CA 1
ATOM 629 C C . ARG A 1 82 ? 12.533 0.418 -11.666 1.00 83.62 82 ARG A C 1
ATOM 631 O O . ARG A 1 82 ? 11.665 -0.421 -11.882 1.00 83.62 82 ARG A O 1
ATOM 638 N N . ASN A 1 83 ? 12.533 1.616 -12.252 1.00 82.75 83 ASN A N 1
ATOM 639 C CA . ASN A 1 83 ? 11.442 2.182 -13.064 1.00 82.75 83 ASN A CA 1
ATOM 640 C C . ASN A 1 83 ? 10.144 2.511 -12.297 1.00 82.75 83 ASN A C 1
ATOM 642 O O . ASN A 1 83 ? 9.155 2.881 -12.932 1.00 82.75 83 ASN A O 1
ATOM 646 N N . CYS A 1 84 ? 10.147 2.450 -10.962 1.00 87.81 84 CYS A N 1
ATOM 647 C CA . CYS A 1 84 ? 9.033 2.908 -10.143 1.00 87.81 84 CYS A CA 1
ATOM 648 C C . CYS A 1 84 ? 9.175 4.412 -9.862 1.00 87.81 84 CYS A C 1
ATOM 650 O O . CYS A 1 84 ? 9.892 4.842 -8.962 1.00 87.81 84 CYS A O 1
ATOM 652 N N . GLY A 1 85 ? 8.539 5.246 -10.690 1.00 88.94 85 GLY A N 1
ATOM 653 C CA . GLY A 1 85 ? 8.523 6.696 -10.472 1.00 88.94 85 GLY A CA 1
ATOM 654 C C . GLY A 1 85 ? 7.616 7.100 -9.304 1.00 88.94 85 GLY A C 1
ATOM 655 O O . GLY A 1 85 ? 6.710 6.357 -8.940 1.00 88.94 85 GLY A O 1
ATOM 656 N N . ALA A 1 86 ? 7.777 8.324 -8.785 1.00 87.94 86 ALA A N 1
ATOM 657 C CA . ALA A 1 86 ? 7.026 8.833 -7.625 1.00 87.94 86 ALA A CA 1
ATOM 658 C C . ALA A 1 86 ? 5.501 8.612 -7.704 1.00 87.94 86 ALA A C 1
ATOM 660 O O . ALA A 1 86 ? 4.883 8.226 -6.716 1.00 87.94 86 ALA A O 1
ATOM 661 N N . LYS A 1 87 ? 4.899 8.790 -8.891 1.00 89.31 87 LYS A N 1
ATOM 662 C CA . LYS A 1 87 ? 3.467 8.526 -9.109 1.00 89.31 87 LYS A CA 1
ATOM 663 C C . LYS A 1 87 ? 3.109 7.049 -8.904 1.00 89.31 87 LYS A C 1
ATOM 665 O O . LYS A 1 87 ? 2.092 6.763 -8.292 1.00 89.31 87 LYS A O 1
ATOM 670 N N . SER A 1 88 ? 3.937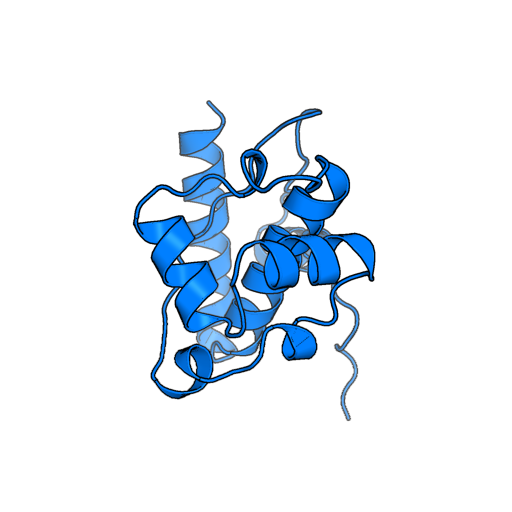 6.134 -9.407 1.00 92.88 88 SER A N 1
ATOM 671 C CA . SER A 1 88 ? 3.731 4.692 -9.251 1.00 92.88 88 SER A CA 1
ATOM 672 C C . SER A 1 88 ? 3.959 4.252 -7.809 1.00 92.88 88 SER A C 1
ATOM 674 O O . SER A 1 88 ? 3.165 3.478 -7.297 1.00 92.88 88 SER A O 1
ATOM 676 N N . CYS A 1 89 ? 4.969 4.796 -7.122 1.00 91.38 89 CYS A N 1
ATOM 677 C CA . CYS A 1 89 ? 5.177 4.519 -5.699 1.00 91.38 89 CYS A CA 1
ATOM 678 C C . CYS A 1 89 ? 3.959 4.919 -4.866 1.00 91.38 89 CYS A C 1
ATOM 680 O O . CYS A 1 89 ? 3.482 4.135 -4.052 1.00 91.38 89 CYS A O 1
ATOM 682 N N . ARG A 1 90 ? 3.447 6.133 -5.097 1.00 89.25 90 ARG A N 1
ATOM 683 C CA . ARG A 1 90 ? 2.246 6.633 -4.431 1.00 89.25 90 ARG A CA 1
ATOM 684 C C . ARG A 1 90 ? 1.047 5.731 -4.702 1.00 89.25 90 ARG A C 1
ATOM 686 O O . ARG A 1 90 ? 0.399 5.293 -3.763 1.00 89.25 90 ARG A O 1
ATOM 693 N N . GLU A 1 91 ? 0.798 5.420 -5.969 1.00 92.25 91 GLU A N 1
ATOM 694 C CA . GLU A 1 91 ? -0.302 4.550 -6.386 1.00 92.25 91 GLU A CA 1
ATOM 695 C C . GLU A 1 91 ? -0.241 3.175 -5.705 1.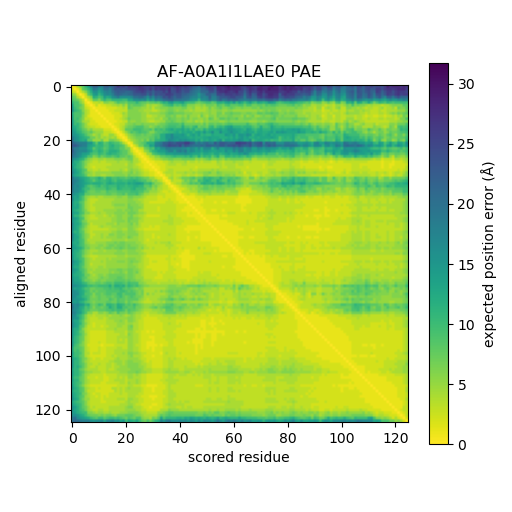00 92.25 91 GLU A C 1
ATOM 697 O O . GLU A 1 91 ? -1.256 2.702 -5.202 1.00 92.25 91 GLU A O 1
ATOM 702 N N . ILE A 1 92 ? 0.944 2.559 -5.628 1.00 93.12 92 ILE A N 1
ATOM 703 C CA . ILE A 1 92 ? 1.145 1.274 -4.942 1.00 93.12 92 ILE A CA 1
ATOM 704 C C . ILE A 1 92 ? 0.741 1.381 -3.470 1.00 93.12 92 ILE A C 1
ATOM 706 O O . ILE A 1 92 ? -0.053 0.572 -2.993 1.00 93.12 92 ILE A O 1
ATOM 710 N N . MET A 1 93 ? 1.245 2.394 -2.760 1.00 91.56 93 MET A N 1
ATOM 711 C CA . MET A 1 93 ? 0.942 2.588 -1.340 1.00 91.56 93 MET A CA 1
ATOM 712 C C . MET A 1 93 ? -0.546 2.893 -1.106 1.00 91.56 93 MET A C 1
ATOM 714 O O . MET A 1 93 ? -1.151 2.336 -0.194 1.00 91.56 93 MET A O 1
ATOM 718 N N . GLU A 1 94 ? -1.161 3.731 -1.945 1.00 91.25 94 GLU A N 1
ATOM 719 C CA . GLU A 1 94 ? -2.591 4.047 -1.866 1.00 91.25 94 GLU A CA 1
ATOM 720 C C . GLU A 1 94 ? -3.460 2.803 -2.103 1.00 91.25 94 GLU A C 1
ATOM 722 O O . GLU A 1 94 ? -4.380 2.539 -1.328 1.00 91.25 94 GLU A O 1
ATOM 727 N N . LYS A 1 95 ? -3.169 2.009 -3.140 1.00 92.81 95 LYS A N 1
ATOM 728 C CA . LYS A 1 95 ? -3.942 0.799 -3.457 1.00 92.81 95 LYS A CA 1
ATOM 729 C C . LYS A 1 95 ? -3.772 -0.291 -2.400 1.00 92.81 95 LYS A C 1
ATOM 731 O O . LYS A 1 95 ? -4.759 -0.938 -2.056 1.00 92.81 95 LYS A O 1
ATOM 736 N N . LEU A 1 96 ? -2.576 -0.452 -1.830 1.00 92.56 96 LEU A N 1
ATOM 737 C CA . LEU A 1 96 ? -2.345 -1.357 -0.698 1.00 92.56 96 LEU A CA 1
ATOM 738 C C . LEU A 1 96 ? -3.162 -0.955 0.533 1.00 92.56 96 LEU A C 1
ATOM 740 O O . LEU A 1 96 ? -3.828 -1.800 1.132 1.00 92.56 96 LEU A O 1
ATOM 744 N N . PHE A 1 97 ? -3.171 0.333 0.881 1.00 92.19 97 PHE A N 1
ATOM 745 C CA . PHE A 1 97 ? -4.007 0.829 1.972 1.00 92.19 97 PHE A CA 1
ATOM 746 C C . PHE A 1 97 ? -5.492 0.575 1.703 1.00 92.19 97 PHE A C 1
ATOM 748 O O . PHE A 1 97 ? -6.195 0.081 2.580 1.00 92.19 97 PHE A O 1
ATOM 755 N N . LEU A 1 98 ? -5.982 0.882 0.497 1.00 92.06 98 LEU A N 1
ATOM 756 C CA . LEU A 1 98 ? -7.386 0.663 0.142 1.00 92.06 98 LEU A CA 1
ATOM 757 C C . LEU A 1 98 ? -7.759 -0.820 0.212 1.00 92.06 98 LEU A C 1
ATOM 759 O O . LEU A 1 98 ? -8.844 -1.159 0.682 1.00 92.06 98 LEU A O 1
ATOM 763 N N . TYR A 1 99 ? -6.862 -1.707 -0.216 1.00 91.94 99 TYR A N 1
ATOM 764 C CA . TYR A 1 99 ? -7.049 -3.147 -0.090 1.00 91.94 99 TYR A CA 1
ATOM 765 C C . TYR A 1 99 ? -7.200 -3.565 1.382 1.00 91.94 99 TYR A C 1
ATOM 767 O O . TYR A 1 99 ? -8.201 -4.188 1.739 1.00 91.94 99 TYR A O 1
ATOM 775 N N . GLN A 1 100 ? -6.272 -3.151 2.252 1.00 90.50 100 GLN A N 1
ATOM 776 C CA . GLN A 1 100 ? -6.329 -3.416 3.696 1.00 90.50 100 GLN A CA 1
ATOM 777 C C . GLN A 1 100 ? -7.602 -2.839 4.332 1.00 90.50 100 GLN A C 1
ATOM 779 O O . GLN A 1 100 ? -8.307 -3.529 5.066 1.00 90.50 100 GLN A O 1
ATOM 784 N N . TYR A 1 101 ? -7.914 -1.578 4.037 1.00 91.50 101 TYR A N 1
ATOM 785 C CA . TYR A 1 101 ? -9.080 -0.872 4.558 1.00 91.50 101 TYR A CA 1
ATOM 786 C C . TYR A 1 101 ? -10.382 -1.608 4.225 1.00 91.50 101 TYR A C 1
ATOM 788 O O . TYR A 1 101 ? -11.253 -1.767 5.081 1.00 91.50 101 TYR A O 1
ATOM 796 N N . ASN A 1 102 ? -10.504 -2.104 2.992 1.00 90.56 102 ASN A N 1
ATOM 797 C CA . ASN A 1 102 ? -11.673 -2.862 2.561 1.00 90.56 102 ASN A CA 1
ATOM 798 C C . ASN A 1 102 ? -11.729 -4.267 3.172 1.00 90.56 102 ASN A C 1
ATOM 800 O O . ASN A 1 102 ? -12.829 -4.782 3.381 1.00 90.56 102 ASN A O 1
ATOM 804 N N . ALA A 1 103 ? -10.575 -4.862 3.487 1.00 89.44 103 ALA A N 1
ATOM 805 C CA . ALA A 1 103 ? -10.487 -6.145 4.176 1.00 89.44 103 ALA A CA 1
ATOM 806 C C . ALA A 1 103 ? -10.888 -6.062 5.660 1.00 89.44 103 ALA A C 1
ATOM 808 O O . ALA A 1 103 ? -11.288 -7.074 6.236 1.00 89.44 103 ALA A O 1
ATOM 809 N N . PHE A 1 104 ? -10.814 -4.879 6.281 1.00 89.69 104 PHE A N 1
ATOM 810 C CA . PHE A 1 104 ? -11.260 -4.684 7.659 1.00 89.69 104 PHE A CA 1
ATOM 811 C C . PHE A 1 104 ? -12.796 -4.658 7.790 1.00 89.69 104 PHE A C 1
ATOM 813 O O . PHE A 1 104 ? -13.476 -4.031 6.960 1.00 89.69 104 PHE A O 1
ATOM 820 N N . PRO A 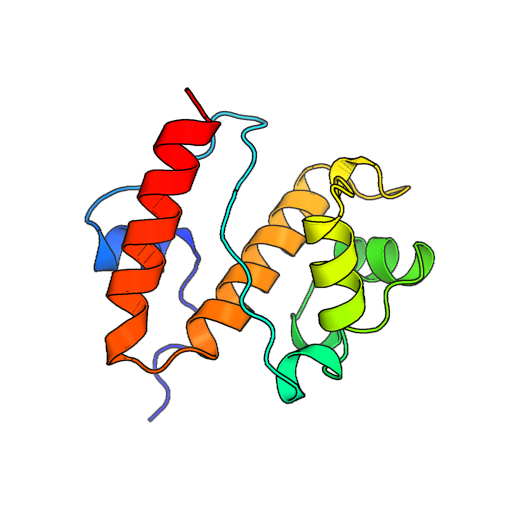1 105 ? -13.348 -5.257 8.871 1.00 91.56 105 PRO A N 1
ATOM 821 C CA . PRO A 1 105 ? -14.740 -5.063 9.272 1.00 91.56 105 PRO A CA 1
ATOM 822 C C . PRO A 1 105 ? -15.081 -3.578 9.423 1.00 91.56 105 PRO A C 1
ATOM 824 O O . PRO A 1 105 ? -14.224 -2.772 9.798 1.00 91.56 105 PRO A O 1
ATOM 827 N N . GLN A 1 106 ? -16.327 -3.203 9.131 1.00 89.69 106 GLN A N 1
ATOM 828 C CA . GLN A 1 106 ? -16.741 -1.799 9.065 1.00 89.69 106 GLN A CA 1
ATOM 829 C C . GLN A 1 106 ? -16.492 -1.055 10.386 1.00 89.69 106 GLN A C 1
ATOM 831 O O . GLN A 1 106 ? -16.028 0.083 10.370 1.00 89.69 106 GLN A O 1
ATOM 836 N N . GLU A 1 107 ? -16.717 -1.724 11.512 1.00 91.62 107 GLU A N 1
ATOM 837 C CA . GLU A 1 107 ? -16.501 -1.234 12.872 1.00 91.62 107 GLU A CA 1
ATOM 838 C C . GLU A 1 107 ? -15.024 -0.964 13.211 1.00 91.62 107 GLU A C 1
ATOM 840 O O . GLU A 1 107 ? -14.734 -0.181 14.111 1.00 91.62 107 GLU A O 1
ATOM 845 N N . LYS A 1 108 ? -14.080 -1.572 12.480 1.00 92.56 108 LYS A N 1
ATOM 846 C CA . LYS A 1 108 ? -12.631 -1.393 12.679 1.00 92.56 108 LYS A CA 1
ATOM 847 C C . LYS A 1 108 ? -12.004 -0.353 11.757 1.00 92.56 108 LYS A C 1
ATOM 849 O O . LYS A 1 108 ? -10.893 0.106 12.010 1.00 92.56 108 LYS A O 1
ATOM 854 N N . ARG A 1 109 ? -12.708 0.058 10.701 1.00 91.31 109 ARG A N 1
ATOM 855 C CA . ARG A 1 109 ? -12.185 0.988 9.689 1.00 91.31 109 ARG A CA 1
ATOM 856 C C . ARG A 1 109 ? -11.853 2.365 10.252 1.00 91.31 109 ARG A C 1
ATOM 858 O O . ARG A 1 109 ? -10.850 2.949 9.859 1.00 91.31 109 ARG A O 1
ATOM 865 N N . GLU A 1 110 ? -12.679 2.882 11.158 1.00 90.62 110 GLU A N 1
ATOM 866 C CA . GLU A 1 110 ? -12.443 4.191 11.775 1.00 90.62 110 GLU A CA 1
ATOM 867 C C . GLU A 1 110 ? -11.207 4.172 12.685 1.00 90.62 110 GLU A C 1
ATOM 869 O O . GLU A 1 110 ? -10.364 5.064 12.598 1.00 90.62 110 GLU A O 1
ATOM 874 N N . GLU A 1 111 ? -11.072 3.133 13.515 1.00 92.31 111 GLU A N 1
ATOM 875 C CA . GLU A 1 111 ? -9.905 2.913 14.379 1.00 92.31 111 GLU A CA 1
ATOM 876 C C . GLU A 1 111 ? -8.617 2.833 13.548 1.00 92.31 111 GLU A C 1
ATOM 878 O O . GLU A 1 111 ? -7.663 3.567 13.810 1.00 92.31 111 GLU A O 1
ATOM 883 N N . TYR A 1 112 ? -8.636 2.038 12.475 1.00 93.00 112 TYR A N 1
ATOM 884 C CA . TYR A 1 112 ? -7.506 1.909 11.558 1.00 93.00 112 TYR A CA 1
ATOM 885 C C . TYR A 1 112 ? -7.126 3.242 10.894 1.00 93.00 112 TYR A C 1
ATOM 887 O O . TYR A 1 112 ? -5.954 3.607 10.824 1.00 93.00 112 TYR A O 1
ATOM 895 N N . VAL A 1 113 ? -8.108 4.023 10.434 1.00 91.69 113 VAL A N 1
ATOM 896 C CA . VAL A 1 113 ? -7.835 5.325 9.805 1.00 91.69 113 VAL A CA 1
ATOM 897 C C . VAL A 1 113 ? -7.242 6.322 10.800 1.00 91.69 113 VAL A C 1
ATOM 899 O O . VAL A 1 113 ? -6.313 7.049 10.443 1.00 91.69 113 VAL A O 1
ATOM 902 N N . LYS A 1 114 ? -7.706 6.332 12.054 1.00 91.38 114 LYS A N 1
ATOM 903 C CA . LYS A 1 114 ? -7.114 7.161 13.117 1.00 91.38 114 LYS A CA 1
ATOM 904 C C . LYS A 1 114 ? -5.652 6.798 13.367 1.00 91.38 114 LYS A C 1
ATOM 906 O O . LYS A 1 114 ? -4.813 7.694 13.445 1.00 91.38 114 LYS A O 1
ATOM 911 N N . GLU A 1 115 ? -5.333 5.509 13.432 1.00 92.44 115 GLU A N 1
ATOM 912 C CA . GLU A 1 115 ? -3.956 5.031 13.577 1.00 92.44 115 GLU A CA 1
ATOM 913 C C . GLU A 1 115 ? -3.060 5.514 12.427 1.00 92.44 115 GLU A C 1
ATOM 915 O O . GLU A 1 115 ? -1.979 6.061 12.660 1.00 92.44 115 GLU A O 1
ATOM 920 N N . VAL A 1 116 ? -3.534 5.394 11.184 1.00 91.12 116 VAL A N 1
ATOM 921 C CA . VAL A 1 116 ? -2.804 5.858 9.997 1.00 91.12 116 VAL A CA 1
ATOM 922 C C . VAL A 1 116 ? -2.531 7.360 10.052 1.00 91.12 116 VAL A C 1
ATOM 924 O O . VAL A 1 116 ? -1.429 7.802 9.722 1.00 91.12 116 VAL A O 1
ATOM 927 N N . ILE A 1 117 ? -3.491 8.166 10.500 1.00 89.62 117 ILE A N 1
ATOM 928 C CA . ILE A 1 117 ? -3.305 9.617 10.632 1.00 89.62 117 ILE A CA 1
ATOM 929 C C . ILE A 1 117 ? -2.235 9.940 11.673 1.00 89.62 117 ILE A C 1
ATOM 931 O O . ILE A 1 117 ? -1.338 10.735 11.392 1.00 89.62 117 ILE A O 1
ATOM 935 N N . LEU A 1 118 ? -2.292 9.301 12.844 1.00 89.56 118 LEU A N 1
ATOM 936 C CA . LEU A 1 118 ? -1.302 9.493 13.907 1.00 89.56 118 LEU A CA 1
ATOM 937 C C . LEU A 1 118 ? 0.103 9.098 13.438 1.00 89.56 118 LEU A C 1
ATOM 939 O O . LEU A 1 118 ? 1.066 9.841 13.652 1.00 89.56 118 LEU A O 1
ATOM 943 N N . LEU A 1 119 ? 0.219 7.973 12.727 1.00 89.81 119 LEU A N 1
ATOM 944 C CA . LEU A 1 119 ? 1.486 7.527 12.162 1.00 89.81 119 LEU A CA 1
ATOM 945 C C . LEU A 1 119 ? 2.043 8.554 11.169 1.00 89.81 119 LEU A C 1
ATOM 947 O O . LEU A 1 119 ? 3.203 8.949 11.288 1.00 89.81 119 LEU A O 1
ATOM 951 N N . ASN A 1 120 ? 1.227 9.043 10.232 1.00 88.31 120 ASN A N 1
ATOM 952 C CA . ASN A 1 120 ? 1.679 10.032 9.251 1.00 88.31 120 ASN A CA 1
ATOM 953 C C . ASN A 1 120 ? 2.009 11.389 9.878 1.00 88.31 120 ASN A C 1
ATOM 955 O O . ASN A 1 120 ? 2.938 12.037 9.401 1.00 88.31 120 ASN A O 1
ATOM 959 N N . ALA A 1 121 ? 1.302 11.808 10.931 1.00 86.56 121 ALA A N 1
ATOM 960 C CA . ALA A 1 121 ? 1.640 13.016 11.678 1.00 86.56 121 ALA A CA 1
ATOM 961 C C . ALA A 1 121 ? 3.033 12.889 12.317 1.00 86.56 121 ALA A C 1
ATOM 963 O O . ALA A 1 121 ? 3.856 13.788 12.174 1.00 86.56 121 ALA A O 1
ATOM 964 N N . SER A 1 122 ? 3.340 11.741 12.934 1.00 85.69 122 SER A N 1
ATOM 965 C CA . SER A 1 122 ? 4.653 11.507 13.555 1.00 85.69 122 SER A CA 1
ATOM 966 C C . SER A 1 122 ? 5.804 11.365 12.550 1.00 85.69 122 SER A C 1
ATOM 968 O O . SER A 1 122 ? 6.900 11.850 12.806 1.00 85.69 122 SER A O 1
ATOM 970 N N . LYS A 1 123 ? 5.578 10.707 11.404 1.00 82.62 123 LYS A N 1
ATOM 971 C CA . LYS A 1 123 ? 6.630 10.375 10.423 1.00 82.62 123 LYS A CA 1
ATOM 972 C C . LYS A 1 123 ? 6.916 11.483 9.407 1.00 82.62 123 LYS A C 1
ATOM 974 O O . LYS A 1 123 ? 7.942 11.417 8.734 1.00 82.62 123 LYS A O 1
ATOM 979 N N . ASN A 1 124 ? 6.009 12.449 9.255 1.00 72.81 124 ASN A N 1
ATOM 980 C CA . ASN A 1 124 ? 6.171 13.597 8.355 1.00 72.81 124 ASN A CA 1
ATOM 981 C C . ASN A 1 124 ? 6.475 14.917 9.098 1.00 72.81 124 ASN A C 1
ATOM 983 O O . ASN A 1 124 ? 6.421 15.980 8.470 1.00 72.81 124 ASN A O 1
ATOM 987 N N . THR A 1 125 ? 6.762 14.849 10.404 1.00 61.28 125 THR A N 1
ATOM 988 C CA . THR A 1 125 ? 7.335 15.956 11.192 1.00 61.28 125 THR A CA 1
ATOM 989 C C . THR A 1 125 ? 8.845 15.990 10.997 1.00 61.28 125 THR A C 1
ATOM 991 O O . THR A 1 125 ? 9.372 17.103 10.780 1.00 61.28 125 THR A O 1
#

Solvent-accessible surface area (backbone atoms only — not comparable to full-atom values): 7505 Å² total; per-residue (Å²): 144,80,94,69,91,77,74,46,72,52,55,52,39,33,74,70,67,75,41,76,80,72,70,56,94,88,56,82,87,55,71,90,82,83,82,45,80,71,52,32,74,32,48,50,73,79,51,71,57,57,70,61,38,44,51,23,40,50,74,72,66,40,60,26,42,28,59,47,51,50,41,44,73,77,63,51,57,60,71,71,39,73,85,29,46,74,70,31,36,49,51,54,54,53,34,52,48,52,53,53,52,68,72,42,58,78,89,48,39,56,60,51,51,53,50,29,50,55,48,37,57,66,75,72,108

Mean predicted aligned error: 5.71 Å

Foldseek 3Di:
DCPDPDQFPQNLLCVLPVDGPDDDVVADQDADADDDPVQLAAFPVVLVADPQLVVLCVVVPGGGSNVVNVCVVVPDQSCPRPSCDPVSSVSSVRSSVVVRLVVDDPVCNSVRSVRSVVVSVVVVD

Radius of gyration: 14.26 Å; Cα contacts (8 Å, |Δi|>4): 111; chains: 1; bounding box: 41×34×30 Å